Protein AF-A0A929IYG5-F1 (afdb_monomer)

Mean predicted aligned error: 6.43 Å

Foldseek 3Di:
DPVVLVVVQVVQQCVLCVVLVNNPQDFQLRFKDFAPLQPQQCCLQCPCSSRAGEAQDCVSCVVVVVDDTRDDYHHDHQNPDDDDDDDPPAFSQVRMDGPGDPCVRGPQEGEDQDPVRLVVVVVVGDPPHHYAHSNGD

Radius of gyration: 17.53 Å; Cα contacts (8 Å, |Δi|>4): 167; chains: 1; bounding box: 39×46×45 Å

Sequence (137 aa):
MQESALGTNNNDLNAWLQTHGLHDVPRLAQSIKVESGWETAVEIVLGTKLQALCIEDMTILQEALINPPSGKLALFETSHNIEKTENNIDSLLDKIQAPWPLSTLLAGVKIAVDIKTAYQIRKQLAEYESVITPIGL

pLDDT: mean 87.12, std 13.73, range [43.03, 97.44]

Secondary structure (DSSP, 8-state):
--HHHHHHHHHHHHHHHHHTT-TTPPBHHHH-EEPTT-HHHHHHHHGGGGG-EEES-GGGGTTGGGSPPSS---EEESS---------TTBGGGGEE-SS--HHHHTTEEE-SSHHHHHHHGGG--TT-EEE-TT--

Nearest PDB structures (foldseek):
  7dg5-assembly1_B  TM=6.311E-01  e=1.551E-06  Mus musculus
  6wg4-assembly1_B  TM=6.227E-01  e=2.026E-06  Homo sapiens
  5h69-assembly1_A  TM=6.706E-01  e=4.826E-06  Geobacillus stearothermophilus 10
  7dg5-assembly2_D  TM=6.472E-01  e=6.303E-06  Mus musculus
  6wg6-assembly4_H  TM=6.480E-01  e=9.409E-06  Homo sapiens

Solvent-accessible surface area (backbone atoms only — not comparable to full-atom values): 8055 Å² total; per-residue (Å²): 142,66,74,68,60,57,58,52,26,51,50,45,33,50,52,47,27,51,76,69,69,47,63,83,44,52,30,41,62,77,57,47,47,65,43,91,69,34,56,51,27,51,46,67,72,46,45,75,56,35,62,8,31,53,37,62,60,65,74,84,41,53,75,56,59,75,66,62,56,55,62,91,84,46,73,38,65,57,62,74,76,71,77,84,69,74,88,61,80,58,31,52,60,82,43,47,49,53,96,50,90,58,56,94,81,38,62,50,33,30,51,24,93,40,72,73,51,35,63,58,51,61,78,72,51,56,98,77,39,49,65,37,14,42,86,51,87

Structure (mmCIF, N/CA/C/O backbone):
data_AF-A0A929IYG5-F1
#
_entry.id   AF-A0A929IYG5-F1
#
loop_
_atom_site.group_PDB
_atom_site.id
_atom_site.type_symbol
_atom_site.label_atom_id
_atom_site.label_alt_id
_atom_site.label_comp_id
_atom_site.label_asym_id
_atom_site.label_entity_id
_atom_site.label_seq_id
_atom_site.pdbx_PDB_ins_code
_atom_site.Cartn_x
_atom_site.Cartn_y
_atom_site.Cartn_z
_atom_site.occupancy
_atom_site.B_iso_or_equiv
_atom_site.auth_seq_id
_atom_site.auth_comp_id
_atom_site.auth_asym_id
_atom_site.auth_atom_id
_atom_site.pdbx_PDB_model_num
ATOM 1 N N . MET A 1 1 ? 9.917 29.799 -5.740 1.00 45.78 1 MET A N 1
ATOM 2 C CA . MET A 1 1 ? 10.617 28.937 -6.721 1.00 45.78 1 MET A CA 1
ATOM 3 C C . MET A 1 1 ? 10.499 27.471 -6.296 1.00 45.78 1 MET A C 1
ATOM 5 O O . MET A 1 1 ? 11.464 26.910 -5.802 1.00 45.78 1 MET A O 1
ATOM 9 N N . GLN A 1 2 ? 9.316 26.862 -6.431 1.00 52.31 2 GLN A N 1
ATOM 10 C CA . GLN A 1 2 ? 9.110 25.427 -6.140 1.00 52.31 2 GLN A CA 1
ATOM 11 C C . GLN A 1 2 ? 8.332 24.688 -7.244 1.00 52.31 2 GLN A C 1
ATOM 13 O O . GLN A 1 2 ? 8.406 23.467 -7.315 1.00 52.31 2 GLN A O 1
ATOM 18 N N . GLU A 1 3 ? 7.675 25.401 -8.163 1.00 45.56 3 GLU A N 1
ATOM 19 C CA . GLU A 1 3 ? 6.918 24.784 -9.264 1.00 45.56 3 GLU A CA 1
ATOM 20 C C . GLU A 1 3 ? 7.798 24.263 -10.413 1.00 45.56 3 GLU A C 1
ATOM 22 O O . GLU A 1 3 ? 7.442 23.281 -11.057 1.00 45.56 3 GLU A O 1
ATOM 27 N N . SER A 1 4 ? 8.990 24.829 -10.638 1.00 43.03 4 SER A N 1
ATOM 28 C CA . SER A 1 4 ? 9.872 24.388 -11.734 1.00 43.03 4 SER A CA 1
ATOM 29 C C . SER A 1 4 ? 10.665 23.113 -11.422 1.00 43.03 4 SER A C 1
ATOM 31 O O . SER A 1 4 ? 11.059 22.407 -12.341 1.00 43.03 4 SER A O 1
ATOM 33 N N . ALA A 1 5 ? 10.886 22.787 -10.143 1.00 43.22 5 ALA A N 1
ATOM 34 C CA . ALA A 1 5 ? 11.634 21.587 -9.759 1.00 43.22 5 ALA A CA 1
ATOM 35 C C . ALA A 1 5 ? 10.790 20.309 -9.898 1.00 43.22 5 ALA A C 1
ATOM 37 O O . ALA A 1 5 ? 11.314 19.259 -10.245 1.00 43.22 5 ALA A O 1
ATOM 38 N N . LEU A 1 6 ? 9.473 20.386 -9.679 1.00 50.44 6 LEU A N 1
ATOM 39 C CA . LEU A 1 6 ? 8.583 19.222 -9.776 1.00 50.44 6 LEU A CA 1
ATOM 40 C C . LEU A 1 6 ? 8.397 18.746 -11.226 1.00 50.44 6 LEU A C 1
ATOM 42 O O . LEU A 1 6 ? 8.343 17.543 -11.469 1.00 50.44 6 LEU A O 1
ATOM 46 N N . GLY A 1 7 ? 8.346 19.678 -12.184 1.00 51.88 7 GLY A N 1
ATOM 47 C CA . GLY A 1 7 ? 8.221 19.358 -13.609 1.00 51.88 7 GLY A CA 1
ATOM 48 C C . GLY A 1 7 ? 9.461 18.663 -14.180 1.00 51.88 7 GLY A C 1
ATOM 49 O O . GLY A 1 7 ? 9.335 17.640 -14.846 1.00 51.88 7 GLY A O 1
ATOM 50 N N . THR A 1 8 ? 10.660 19.169 -13.873 1.00 55.94 8 THR A N 1
ATOM 51 C CA . THR A 1 8 ? 11.921 18.578 -14.357 1.00 55.94 8 THR A CA 1
ATOM 52 C C . THR A 1 8 ? 12.208 17.229 -13.697 1.00 55.94 8 THR A C 1
ATOM 54 O O . THR A 1 8 ? 12.547 16.278 -14.393 1.00 55.94 8 THR A O 1
ATOM 57 N N . ASN A 1 9 ? 11.955 17.100 -12.388 1.00 60.41 9 ASN A N 1
ATOM 58 C CA . ASN A 1 9 ? 12.149 15.840 -11.662 1.00 60.41 9 ASN A CA 1
ATOM 59 C C . ASN A 1 9 ? 11.265 14.705 -12.209 1.00 60.41 9 ASN A C 1
ATOM 61 O O . ASN A 1 9 ? 11.683 13.552 -12.237 1.00 60.41 9 ASN A O 1
ATOM 65 N N . ASN A 1 10 ? 10.048 15.014 -12.666 1.00 72.25 10 ASN A N 1
ATOM 66 C CA . ASN A 1 10 ? 9.187 14.007 -13.286 1.00 72.25 10 ASN A CA 1
ATOM 67 C C . ASN A 1 10 ? 9.679 13.598 -14.682 1.00 72.25 10 ASN A C 1
ATOM 69 O O . ASN A 1 10 ? 9.537 12.436 -15.053 1.00 72.25 10 ASN A O 1
ATOM 73 N N . ASN A 1 11 ? 10.274 14.518 -15.446 1.00 81.25 11 ASN A N 1
ATOM 74 C CA . ASN A 1 11 ? 10.815 14.209 -16.770 1.00 81.25 11 ASN A CA 1
ATOM 75 C C . ASN A 1 11 ? 12.059 13.315 -16.682 1.00 81.25 11 ASN A C 1
ATOM 77 O O . ASN A 1 11 ? 12.132 12.323 -17.406 1.00 81.25 11 ASN A O 1
ATOM 81 N N . ASP A 1 12 ? 12.979 13.612 -15.762 1.00 85.81 12 ASP A N 1
ATOM 82 C CA . ASP A 1 12 ? 14.184 12.803 -15.538 1.00 85.81 12 ASP A CA 1
ATOM 83 C C . ASP A 1 12 ? 13.828 11.391 -15.054 1.00 85.81 12 ASP A C 1
ATOM 85 O O . ASP A 1 12 ? 14.355 10.400 -15.562 1.00 85.81 12 ASP A O 1
ATOM 89 N N . LEU A 1 13 ? 12.871 11.284 -14.123 1.00 88.12 13 LEU A N 1
ATOM 90 C CA . LEU A 1 13 ? 12.340 9.998 -13.676 1.00 88.12 13 LEU A CA 1
ATOM 91 C C . LEU A 1 13 ? 11.708 9.218 -14.834 1.00 88.12 13 LEU A C 1
ATOM 93 O O . LEU A 1 13 ? 12.020 8.046 -15.015 1.00 88.12 13 LEU A O 1
ATOM 97 N N . ASN A 1 14 ? 10.851 9.849 -15.638 1.00 88.12 14 ASN A N 1
ATOM 98 C CA . ASN A 1 14 ? 10.203 9.178 -16.765 1.00 88.12 14 ASN A CA 1
ATOM 99 C C . ASN A 1 14 ? 11.217 8.686 -17.806 1.00 88.12 14 ASN A C 1
ATOM 101 O O . ASN A 1 14 ? 11.090 7.559 -18.284 1.00 88.12 14 ASN A O 1
ATOM 105 N N . ALA A 1 15 ? 12.237 9.486 -18.123 1.00 90.62 15 ALA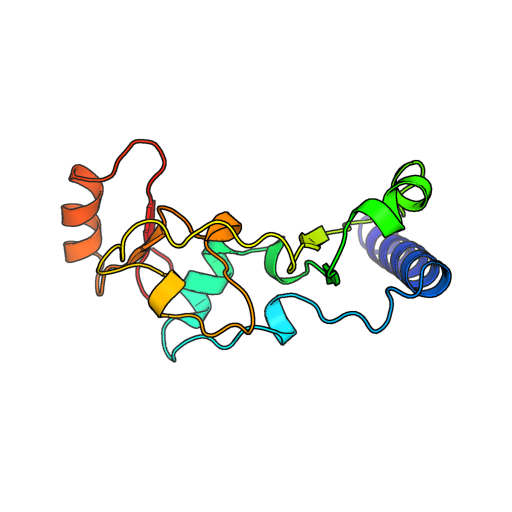 A N 1
ATOM 106 C CA . ALA A 1 15 ? 13.306 9.091 -19.037 1.00 90.62 15 ALA A CA 1
ATOM 107 C C . ALA A 1 15 ? 14.123 7.910 -18.486 1.00 90.62 15 ALA A C 1
ATOM 109 O O . ALA A 1 15 ? 14.434 6.965 -19.217 1.00 90.62 15 ALA A O 1
ATOM 110 N N . TRP A 1 16 ? 14.426 7.919 -17.186 1.00 92.44 16 TRP A N 1
ATOM 111 C CA . TRP A 1 16 ? 15.111 6.808 -16.528 1.00 92.44 16 TRP A CA 1
ATOM 112 C C . TRP A 1 16 ? 14.263 5.534 -16.542 1.00 92.44 16 TRP A C 1
ATOM 114 O O . TRP A 1 16 ? 14.776 4.470 -16.886 1.00 92.44 16 TRP A O 1
ATOM 124 N N . LEU A 1 17 ? 12.960 5.637 -16.257 1.00 92.06 17 LEU A N 1
ATOM 125 C CA . LEU A 1 17 ? 12.034 4.504 -16.325 1.00 92.06 17 LEU A CA 1
ATOM 126 C C . LEU A 1 17 ? 11.951 3.925 -17.739 1.00 92.06 17 LEU A C 1
ATOM 128 O O . LEU A 1 17 ? 11.982 2.710 -17.894 1.00 92.06 17 LEU A O 1
ATOM 132 N N . GLN A 1 18 ? 11.899 4.769 -18.771 1.00 92.25 18 GLN A N 1
ATOM 133 C CA . GLN A 1 18 ? 11.926 4.316 -20.165 1.00 92.25 18 GLN A CA 1
ATOM 134 C C . GLN A 1 18 ? 13.231 3.588 -20.503 1.00 92.25 18 GLN A C 1
ATOM 136 O O . GLN A 1 18 ? 13.192 2.502 -21.073 1.00 92.25 18 GLN A O 1
ATOM 141 N N . THR A 1 19 ? 14.376 4.146 -20.100 1.00 92.06 19 THR A N 1
ATOM 142 C CA . THR A 1 19 ? 15.706 3.572 -20.376 1.00 92.06 19 THR A CA 1
ATOM 143 C C . THR A 1 19 ? 15.879 2.181 -19.765 1.00 92.06 19 THR A C 1
ATOM 145 O O . THR A 1 19 ? 16.528 1.326 -20.360 1.00 92.06 19 THR A O 1
ATOM 148 N N . HIS A 1 20 ? 15.266 1.938 -18.606 1.00 90.56 20 HIS A N 1
ATOM 149 C CA . HIS A 1 20 ? 15.364 0.668 -17.882 1.00 90.56 20 HIS A CA 1
ATOM 150 C C . HIS A 1 20 ? 14.157 -0.257 -18.111 1.00 90.56 20 HIS A C 1
ATOM 152 O O . HIS A 1 20 ? 14.013 -1.254 -17.411 1.00 90.56 20 HIS A O 1
ATOM 158 N N . GLY A 1 21 ? 13.272 0.060 -19.067 1.00 90.31 21 GLY A N 1
ATOM 159 C CA . GLY A 1 21 ? 12.101 -0.768 -19.386 1.00 90.31 21 GLY A CA 1
ATOM 160 C C . GLY A 1 21 ? 11.032 -0.813 -18.286 1.00 90.31 21 GLY A C 1
ATOM 161 O O . GLY A 1 21 ? 10.193 -1.706 -18.271 1.00 90.31 21 GLY A O 1
ATOM 162 N N . LEU A 1 22 ? 11.045 0.150 -17.365 1.00 92.12 22 LEU A N 1
ATOM 163 C CA . LEU A 1 22 ? 10.141 0.235 -16.216 1.00 92.12 22 LEU A CA 1
ATOM 164 C C . LEU A 1 22 ? 8.930 1.148 -16.455 1.00 92.12 22 LEU A C 1
ATOM 166 O O . LEU A 1 22 ? 8.119 1.341 -15.552 1.00 92.12 22 LEU A O 1
ATOM 170 N N . HIS A 1 23 ? 8.817 1.753 -17.639 1.00 89.38 23 HIS A N 1
ATOM 171 C CA . HIS A 1 23 ? 7.757 2.717 -17.943 1.00 89.38 23 HIS A CA 1
ATOM 172 C C . HIS A 1 23 ? 6.350 2.109 -17.864 1.00 89.38 23 HIS A C 1
ATOM 174 O O . HIS A 1 23 ? 5.448 2.740 -17.316 1.00 89.38 23 HIS A O 1
ATOM 180 N N . ASP A 1 24 ? 6.193 0.879 -18.358 1.00 91.19 24 ASP A N 1
ATOM 181 C CA . ASP A 1 24 ? 4.908 0.172 -18.409 1.00 91.19 24 ASP A CA 1
ATOM 182 C C . ASP A 1 24 ? 4.656 -0.705 -17.172 1.00 91.19 24 ASP A C 1
ATOM 184 O O . ASP A 1 24 ? 3.628 -1.377 -17.070 1.00 91.19 24 ASP A O 1
ATOM 188 N N . VAL A 1 25 ? 5.586 -0.709 -16.211 1.00 93.69 25 VAL A N 1
ATOM 189 C CA . VAL A 1 25 ? 5.438 -1.483 -14.979 1.00 93.69 25 VAL A CA 1
ATOM 190 C C . VAL A 1 25 ? 4.317 -0.868 -14.132 1.00 93.69 25 VAL A C 1
ATOM 192 O O . VAL A 1 25 ? 4.348 0.332 -13.834 1.00 93.69 25 VAL A O 1
ATOM 195 N N . PRO A 1 26 ? 3.316 -1.658 -13.705 1.00 94.44 26 PRO A N 1
ATOM 196 C CA . PRO A 1 26 ? 2.196 -1.124 -12.951 1.00 94.44 26 PRO A CA 1
ATOM 197 C C . PRO A 1 26 ? 2.644 -0.631 -11.573 1.00 94.44 26 PRO A C 1
ATOM 199 O O . PRO A 1 26 ? 3.488 -1.227 -10.897 1.00 94.44 26 PRO A O 1
ATOM 202 N N . ARG A 1 27 ? 2.032 0.467 -11.126 1.00 95.38 27 ARG A N 1
ATOM 203 C CA . ARG A 1 27 ? 2.200 0.950 -9.748 1.00 95.38 27 ARG A CA 1
ATOM 204 C C . ARG A 1 27 ? 1.326 0.146 -8.792 1.00 95.38 27 ARG A C 1
ATOM 206 O O . ARG A 1 27 ?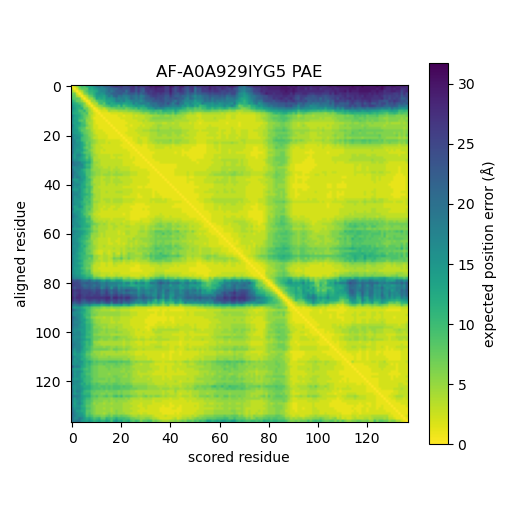 0.274 -0.340 -9.193 1.00 95.38 27 ARG A O 1
ATOM 213 N N . LEU A 1 28 ? 1.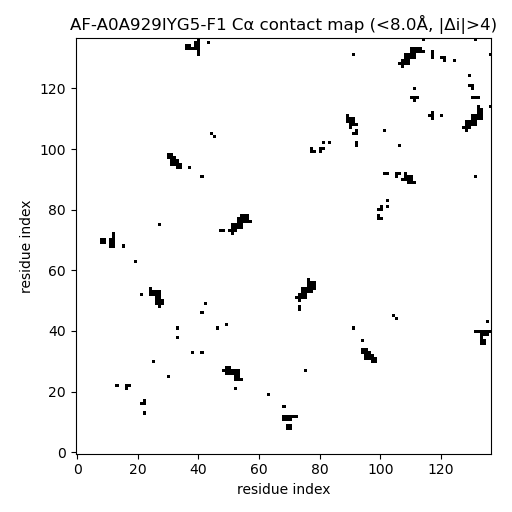689 0.104 -7.513 1.00 96.06 28 LEU A N 1
ATOM 214 C CA . LEU A 1 28 ? 0.940 -0.615 -6.481 1.00 96.06 28 LEU A CA 1
ATOM 215 C C . LEU A 1 28 ? -0.544 -0.222 -6.462 1.00 96.06 28 LEU A C 1
ATOM 217 O O . LEU A 1 28 ? -1.395 -1.101 -6.450 1.00 96.06 28 LEU A O 1
ATOM 221 N N . ALA A 1 29 ? -0.864 1.073 -6.564 1.00 95.69 29 ALA A N 1
ATOM 222 C CA . ALA A 1 29 ? -2.247 1.559 -6.633 1.00 95.69 29 ALA A CA 1
ATOM 223 C C . ALA A 1 29 ? -3.071 0.977 -7.797 1.00 95.69 29 ALA A C 1
ATOM 225 O O . ALA A 1 29 ? -4.290 0.909 -7.701 1.00 95.69 29 ALA A O 1
ATOM 226 N N . GLN A 1 30 ? -2.419 0.588 -8.896 1.00 95.81 30 GLN A N 1
ATOM 227 C CA . GLN A 1 30 ? -3.067 0.006 -10.077 1.00 95.81 30 GLN A CA 1
ATOM 228 C C . GLN A 1 30 ? -3.245 -1.514 -9.950 1.00 95.81 30 GLN A C 1
ATOM 230 O O . GLN A 1 30 ? -4.055 -2.099 -10.664 1.00 95.81 30 GLN A O 1
ATOM 235 N N . SER A 1 31 ? -2.496 -2.145 -9.044 1.00 95.56 31 SER A N 1
ATOM 236 C CA . SER A 1 31 ? -2.443 -3.601 -8.872 1.00 95.56 31 SER A CA 1
ATOM 237 C C . SER A 1 31 ? -3.244 -4.106 -7.672 1.00 95.56 31 SER A C 1
ATOM 239 O O . SER A 1 31 ? -3.332 -5.316 -7.464 1.00 95.56 31 SER A O 1
ATOM 241 N N . ILE A 1 32 ? -3.812 -3.206 -6.866 1.00 96.12 32 ILE A N 1
ATOM 242 C CA . ILE A 1 32 ? -4.602 -3.553 -5.684 1.00 96.12 32 ILE A CA 1
ATOM 243 C C . ILE A 1 32 ? -6.056 -3.119 -5.849 1.00 96.12 32 ILE A C 1
ATOM 245 O O . ILE A 1 32 ? -6.359 -2.104 -6.474 1.00 96.12 32 ILE A O 1
ATOM 249 N N . LYS A 1 33 ? -6.964 -3.866 -5.228 1.00 97.38 33 LYS A N 1
ATOM 250 C CA . LYS A 1 33 ? -8.374 -3.507 -5.099 1.00 97.38 33 LYS A CA 1
ATOM 251 C C . LYS A 1 33 ? -8.737 -3.422 -3.627 1.00 97.38 33 LYS A C 1
ATOM 253 O O . LYS A 1 33 ? -8.576 -4.393 -2.896 1.00 97.38 33 LYS A O 1
ATOM 258 N N . VAL A 1 34 ? -9.242 -2.269 -3.209 1.00 96.81 34 VAL A N 1
ATOM 259 C CA . VAL A 1 34 ? -9.638 -2.013 -1.821 1.00 96.81 34 VAL A CA 1
ATOM 260 C C . VAL A 1 34 ? -11.137 -2.273 -1.652 1.00 96.81 34 VAL A C 1
ATOM 262 O O . VAL A 1 34 ? -11.928 -1.995 -2.555 1.00 96.81 34 VAL A O 1
ATOM 265 N N . GLU A 1 35 ? -11.529 -2.849 -0.516 1.00 97.06 35 GLU A N 1
ATOM 266 C CA . GLU A 1 35 ? -12.931 -2.993 -0.115 1.00 97.06 35 GLU A CA 1
ATOM 267 C C . GLU A 1 35 ? -13.576 -1.612 0.085 1.00 97.06 35 GLU A C 1
ATOM 269 O O . GLU A 1 35 ? -12.984 -0.725 0.699 1.00 97.06 35 GLU A O 1
ATOM 274 N N . SER A 1 36 ? -14.802 -1.429 -0.412 1.00 96.88 36 SER A N 1
ATOM 275 C CA . SER A 1 36 ? -15.492 -0.140 -0.332 1.00 96.88 36 SER A CA 1
ATOM 276 C C . SER A 1 36 ? -15.656 0.353 1.105 1.00 96.88 36 SER A C 1
ATOM 278 O O . SER A 1 36 ? -16.107 -0.386 1.981 1.00 96.88 36 SER A O 1
ATOM 280 N N . GLY A 1 37 ? -15.326 1.623 1.328 1.00 96.50 37 GLY A N 1
ATOM 281 C CA . GLY A 1 37 ? -15.300 2.266 2.638 1.00 96.50 37 GLY A CA 1
ATOM 282 C C . GLY A 1 37 ? -13.924 2.254 3.308 1.00 96.50 37 GLY A C 1
ATOM 283 O O . GLY A 1 37 ? -13.745 2.977 4.282 1.00 96.50 37 GLY A O 1
ATOM 284 N N . TRP A 1 38 ? -12.952 1.484 2.805 1.00 97.44 38 TRP A N 1
ATOM 285 C CA . TRP A 1 38 ? -11.594 1.403 3.360 1.00 97.44 38 TRP A CA 1
ATOM 286 C C . TRP A 1 38 ? -10.545 2.178 2.557 1.00 97.44 38 TRP A C 1
ATOM 288 O O . TRP A 1 38 ? -9.372 2.180 2.928 1.00 97.44 38 TRP A O 1
ATOM 298 N N . GLU A 1 39 ? -10.932 2.853 1.475 1.00 97.00 39 GLU A N 1
ATOM 299 C CA . GLU A 1 39 ? -10.014 3.543 0.567 1.00 97.00 39 GLU A CA 1
ATOM 300 C C . GLU A 1 39 ? -9.148 4.571 1.304 1.00 97.00 39 GLU A C 1
ATOM 302 O O . GLU A 1 39 ? -7.929 4.574 1.144 1.00 97.00 39 GLU A O 1
ATOM 307 N N . THR A 1 40 ? -9.756 5.381 2.175 1.00 97.25 40 THR A N 1
ATOM 308 C CA . THR A 1 40 ? -9.043 6.391 2.972 1.00 97.25 40 THR A CA 1
ATOM 309 C C . THR A 1 40 ? -8.048 5.759 3.943 1.00 97.25 40 THR A C 1
ATOM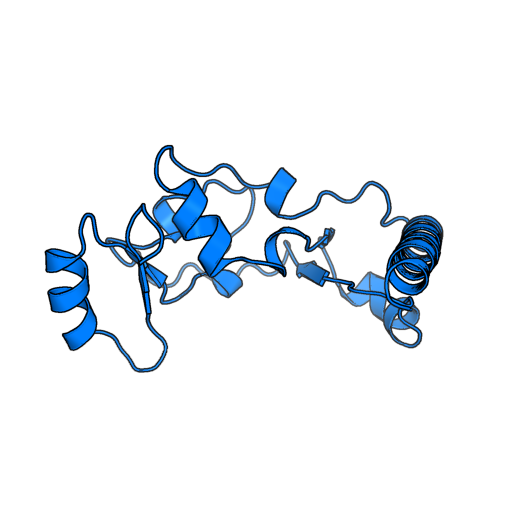 311 O O . THR A 1 40 ? -6.916 6.227 4.058 1.00 97.25 40 THR A O 1
ATOM 314 N N . ALA A 1 41 ? -8.432 4.673 4.617 1.00 97.12 41 ALA A N 1
ATOM 315 C CA . ALA A 1 41 ? -7.535 3.959 5.520 1.00 97.12 41 ALA A CA 1
ATOM 316 C C . ALA A 1 41 ? -6.301 3.425 4.774 1.00 97.12 41 ALA A C 1
ATOM 318 O O . ALA A 1 41 ? -5.163 3.609 5.211 1.00 97.12 41 ALA A O 1
ATOM 319 N N . VAL A 1 42 ? -6.521 2.810 3.609 1.00 96.94 42 VAL A N 1
ATOM 320 C CA . VAL A 1 42 ? -5.442 2.289 2.764 1.00 96.94 42 VAL A CA 1
ATOM 321 C C . VAL A 1 42 ? -4.552 3.414 2.239 1.00 96.94 42 VAL A C 1
ATOM 323 O O . VAL A 1 42 ? -3.328 3.273 2.259 1.00 96.94 42 VAL A O 1
ATOM 326 N N . GLU A 1 43 ? -5.129 4.541 1.820 1.00 96.56 43 GLU A N 1
ATOM 327 C CA . GLU A 1 43 ? -4.372 5.709 1.365 1.00 96.56 43 GLU A CA 1
ATOM 328 C C . GLU A 1 43 ? -3.456 6.260 2.459 1.00 96.56 43 GLU A C 1
ATOM 330 O O . GLU A 1 43 ? -2.282 6.518 2.196 1.00 96.56 43 GLU A O 1
ATOM 335 N N . ILE A 1 44 ? -3.946 6.379 3.693 1.00 96.81 44 ILE A N 1
ATOM 336 C CA . ILE A 1 44 ? -3.151 6.884 4.818 1.00 96.81 44 ILE A CA 1
ATOM 337 C C . ILE A 1 44 ? -2.012 5.927 5.167 1.00 96.81 44 ILE A C 1
ATOM 339 O O . ILE A 1 44 ? -0.875 6.360 5.361 1.00 96.81 44 ILE A O 1
ATOM 343 N N . VAL A 1 45 ? -2.292 4.624 5.227 1.00 96.19 45 VAL A N 1
ATOM 344 C CA . VAL A 1 45 ? -1.293 3.627 5.637 1.00 96.19 45 VAL A CA 1
ATOM 345 C C . VAL A 1 45 ? -0.239 3.407 4.554 1.00 96.19 45 VAL A C 1
ATOM 347 O O . VAL A 1 45 ? 0.963 3.334 4.844 1.00 96.19 45 VAL A O 1
ATOM 350 N N . LEU A 1 46 ? -0.645 3.297 3.288 1.00 95.50 46 LEU A N 1
ATOM 351 C CA . LEU A 1 46 ? 0.292 3.056 2.194 1.00 95.50 46 LEU A CA 1
ATOM 352 C C . LEU A 1 46 ? 0.969 4.351 1.737 1.00 95.50 46 LEU A C 1
ATOM 354 O O . LEU A 1 46 ? 2.186 4.346 1.526 1.00 95.50 46 LEU A O 1
ATOM 358 N N . GLY A 1 47 ? 0.247 5.467 1.665 1.00 94.44 47 GLY A N 1
ATOM 359 C CA . GLY A 1 47 ? 0.785 6.779 1.314 1.00 94.44 47 GLY A CA 1
ATOM 360 C C . GLY A 1 47 ? 1.580 6.739 0.011 1.00 94.44 47 GLY A C 1
ATOM 361 O O . GLY A 1 47 ? 1.142 6.191 -0.999 1.00 94.44 47 GLY A O 1
ATOM 362 N N . THR A 1 48 ? 2.811 7.254 0.033 1.00 91.44 48 THR A N 1
ATOM 363 C CA . THR A 1 48 ? 3.696 7.255 -1.145 1.00 91.44 48 THR A CA 1
ATOM 364 C C . THR A 1 48 ? 4.040 5.857 -1.665 1.00 91.44 48 THR A C 1
ATOM 366 O O . THR A 1 48 ? 4.415 5.736 -2.829 1.00 91.44 48 THR A O 1
ATOM 369 N N . LYS A 1 49 ? 3.874 4.795 -0.861 1.00 94.06 49 LYS A N 1
ATOM 370 C CA . LYS A 1 49 ? 4.089 3.405 -1.298 1.00 94.06 49 LYS A CA 1
ATOM 371 C C . LYS A 1 49 ? 3.093 2.985 -2.383 1.00 94.06 49 LYS A C 1
ATOM 373 O O . LYS A 1 49 ? 3.432 2.150 -3.209 1.00 94.06 49 LYS A O 1
ATOM 378 N N . LEU A 1 50 ? 1.920 3.623 -2.466 1.00 95.38 50 LEU A N 1
ATOM 379 C CA . LEU A 1 50 ? 0.965 3.427 -3.567 1.00 95.38 50 LEU A CA 1
ATOM 380 C C . LEU A 1 50 ? 1.561 3.746 -4.946 1.00 95.38 50 LEU A C 1
ATOM 382 O O . LEU A 1 50 ? 1.116 3.202 -5.955 1.00 95.38 50 LEU A O 1
ATOM 386 N N . GLN A 1 51 ? 2.580 4.606 -4.992 1.00 93.69 51 GLN A N 1
ATOM 387 C CA . GLN A 1 51 ? 3.272 4.971 -6.224 1.00 93.69 51 GLN A CA 1
ATOM 388 C C . GLN A 1 51 ? 4.401 4.000 -6.591 1.00 93.69 51 GLN A C 1
ATOM 390 O O . GLN A 1 51 ? 5.030 4.202 -7.629 1.00 93.69 51 GLN A O 1
ATOM 395 N N . ALA A 1 52 ? 4.671 2.976 -5.777 1.00 95.00 52 ALA A N 1
ATOM 396 C CA . ALA A 1 52 ? 5.756 2.036 -6.020 1.00 95.00 52 ALA A CA 1
ATOM 397 C C . ALA A 1 52 ? 5.513 1.194 -7.276 1.00 95.00 52 ALA A C 1
ATOM 399 O O . ALA A 1 52 ? 4.412 0.681 -7.459 1.00 95.00 52 ALA A O 1
ATOM 400 N N . LEU A 1 53 ? 6.528 1.042 -8.126 1.00 94.81 53 LEU A N 1
ATOM 401 C CA . LEU A 1 53 ? 6.481 0.141 -9.280 1.00 94.81 53 LEU A CA 1
ATOM 402 C C . LEU A 1 53 ? 6.607 -1.306 -8.802 1.00 94.81 53 LEU A C 1
ATOM 404 O O . LEU A 1 53 ? 7.506 -1.617 -8.020 1.00 94.81 53 LEU A O 1
ATOM 408 N N . CYS A 1 54 ? 5.696 -2.164 -9.255 1.00 94.44 54 CYS A N 1
ATOM 409 C CA . CYS A 1 54 ? 5.641 -3.573 -8.878 1.00 94.44 54 CYS A CA 1
ATOM 410 C C . CYS A 1 54 ? 6.543 -4.387 -9.806 1.00 94.44 54 CYS A C 1
ATOM 412 O O . CYS A 1 54 ? 6.171 -4.650 -10.946 1.00 94.44 54 CYS A O 1
ATOM 414 N N . ILE A 1 55 ? 7.721 -4.767 -9.324 1.00 93.38 55 ILE A N 1
ATOM 415 C CA . ILE A 1 55 ? 8.725 -5.520 -10.082 1.00 93.38 55 ILE A CA 1
ATOM 416 C C . ILE A 1 55 ? 8.895 -6.912 -9.486 1.00 93.38 55 ILE A C 1
ATOM 418 O O . ILE A 1 55 ? 8.783 -7.083 -8.277 1.00 93.38 55 ILE A O 1
ATOM 422 N N . GLU A 1 56 ? 9.148 -7.912 -10.325 1.00 90.56 56 GLU A N 1
ATOM 423 C CA . GLU A 1 56 ? 9.306 -9.286 -9.842 1.00 90.56 56 GLU A CA 1
ATOM 424 C C . GLU A 1 56 ? 10.616 -9.466 -9.082 1.00 90.56 56 GLU A C 1
ATOM 426 O O . GLU A 1 56 ? 10.600 -10.031 -7.999 1.00 90.56 56 GLU A O 1
ATOM 431 N N . ASP A 1 57 ? 11.722 -8.944 -9.603 1.00 89.69 57 ASP A N 1
ATOM 432 C CA . ASP A 1 57 ? 13.056 -9.127 -9.034 1.00 89.69 57 ASP A CA 1
ATOM 433 C C . ASP A 1 57 ? 13.790 -7.782 -9.024 1.00 89.69 57 ASP A C 1
ATOM 435 O O . ASP A 1 57 ? 13.990 -7.168 -10.072 1.00 89.69 57 ASP A O 1
ATOM 439 N N . MET A 1 58 ? 14.176 -7.292 -7.846 1.00 89.56 58 MET A N 1
ATOM 440 C CA . MET A 1 58 ? 14.924 -6.039 -7.714 1.00 89.56 58 MET A CA 1
ATOM 441 C C . MET A 1 58 ? 16.370 -6.151 -8.193 1.00 89.56 58 MET A C 1
ATOM 443 O O . MET A 1 58 ? 16.972 -5.128 -8.531 1.00 89.56 58 MET A O 1
ATOM 447 N N . THR A 1 59 ? 16.946 -7.353 -8.242 1.00 89.50 59 THR A N 1
ATOM 448 C CA . THR A 1 59 ? 18.347 -7.552 -8.637 1.00 89.50 59 THR A CA 1
ATOM 449 C C . THR A 1 59 ? 18.605 -7.104 -10.075 1.00 89.50 59 THR A C 1
ATOM 451 O O . THR A 1 59 ? 19.693 -6.612 -10.372 1.00 89.50 59 THR A O 1
ATOM 454 N N . ILE A 1 60 ? 17.581 -7.124 -10.938 1.00 87.50 60 ILE A N 1
ATOM 455 C CA . ILE A 1 60 ? 17.661 -6.622 -12.320 1.00 87.50 60 ILE A CA 1
ATOM 456 C C . ILE A 1 60 ? 17.978 -5.119 -12.389 1.00 87.50 60 ILE A C 1
ATOM 458 O O . ILE A 1 60 ? 18.448 -4.630 -13.412 1.00 87.50 60 ILE A O 1
ATOM 462 N N . LEU A 1 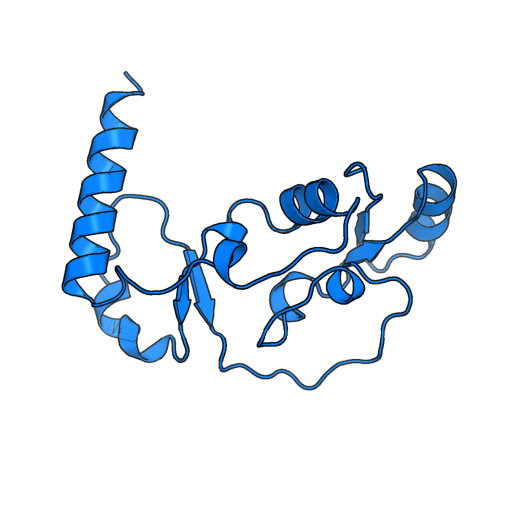61 ? 17.719 -4.375 -11.308 1.00 89.81 61 LEU A N 1
ATOM 463 C CA . LEU A 1 61 ? 17.950 -2.934 -11.213 1.00 89.81 61 LEU A CA 1
ATOM 464 C C . LEU A 1 61 ? 19.208 -2.583 -10.418 1.00 89.81 61 LEU A C 1
ATOM 466 O O . LEU A 1 61 ? 19.455 -1.402 -10.181 1.00 89.81 61 LEU A O 1
ATOM 470 N N . GLN A 1 62 ? 20.016 -3.565 -10.010 1.00 90.44 62 GLN A N 1
ATOM 471 C CA . GLN A 1 62 ? 21.171 -3.324 -9.147 1.00 90.44 62 GLN A CA 1
ATOM 472 C C . GLN A 1 62 ? 22.138 -2.288 -9.739 1.00 90.44 62 GLN A C 1
ATOM 474 O O . GLN A 1 62 ? 22.528 -1.358 -9.039 1.00 90.44 62 GLN A O 1
ATOM 479 N N . GLU A 1 63 ? 22.484 -2.404 -11.025 1.00 90.44 63 GLU A N 1
ATOM 480 C CA . GLU A 1 63 ? 23.357 -1.435 -11.705 1.00 90.44 63 GLU A CA 1
ATOM 481 C C . GLU A 1 63 ? 22.664 -0.080 -11.912 1.00 90.44 63 GLU A C 1
ATOM 483 O O . GLU A 1 63 ? 23.261 0.975 -11.690 1.00 90.44 63 GLU A O 1
ATOM 488 N N . ALA A 1 64 ? 21.380 -0.106 -12.273 1.00 88.69 64 ALA A N 1
ATOM 489 C CA . ALA A 1 64 ? 20.565 1.082 -12.517 1.00 88.69 64 ALA A CA 1
ATOM 490 C C . ALA A 1 64 ? 20.414 1.963 -11.265 1.00 88.69 64 ALA A C 1
ATOM 492 O O . ALA A 1 64 ? 20.405 3.192 -11.349 1.00 88.69 64 ALA A O 1
ATOM 493 N N . LEU A 1 65 ? 20.316 1.337 -10.090 1.00 90.12 65 LEU A N 1
ATOM 494 C CA . LEU A 1 65 ? 20.130 2.002 -8.800 1.00 90.12 65 LEU A CA 1
ATOM 495 C C . LEU A 1 65 ? 21.424 2.578 -8.210 1.00 90.12 65 LEU A C 1
ATOM 497 O O . LEU A 1 65 ? 21.346 3.328 -7.238 1.00 90.12 65 LEU A O 1
ATOM 501 N N . ILE A 1 66 ? 22.596 2.298 -8.796 1.00 90.38 66 ILE A N 1
ATOM 502 C CA . ILE A 1 66 ? 23.849 2.985 -8.433 1.00 90.38 66 ILE A CA 1
ATOM 503 C C . ILE A 1 66 ? 23.743 4.481 -8.763 1.00 90.38 66 ILE A C 1
ATOM 505 O O . ILE A 1 66 ? 24.243 5.316 -8.012 1.00 90.38 66 ILE A O 1
ATOM 509 N N . ASN A 1 67 ? 23.057 4.819 -9.862 1.00 87.81 67 ASN A N 1
ATOM 510 C CA . ASN A 1 67 ? 22.790 6.191 -10.292 1.00 87.81 67 ASN A CA 1
ATOM 511 C C . ASN A 1 67 ? 21.273 6.391 -10.478 1.00 87.81 67 ASN A C 1
ATOM 513 O O . ASN A 1 67 ? 20.779 6.362 -11.610 1.00 87.81 67 ASN A O 1
ATOM 517 N N . PRO A 1 68 ? 20.516 6.560 -9.378 1.00 87.62 68 PRO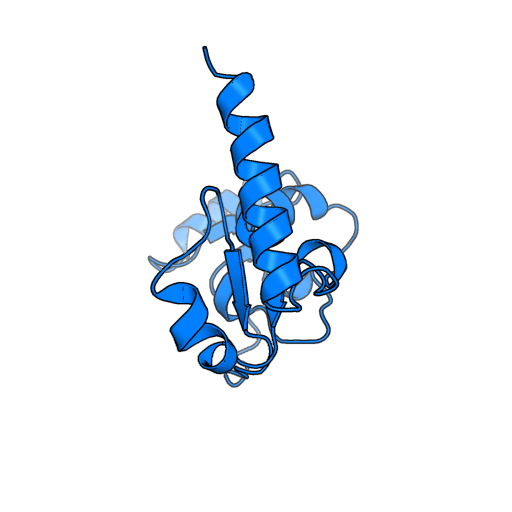 A N 1
ATOM 518 C CA . PRO A 1 68 ? 19.068 6.692 -9.442 1.00 87.62 68 PRO A CA 1
ATOM 519 C C . PRO A 1 68 ? 18.655 8.027 -10.088 1.00 87.62 68 PRO A C 1
ATOM 521 O O . PRO A 1 68 ? 19.428 8.991 -10.084 1.00 87.62 68 PRO A O 1
ATOM 524 N N . PRO A 1 69 ? 17.423 8.121 -10.617 1.00 87.56 69 PRO A N 1
ATOM 525 C CA . PRO A 1 69 ? 16.932 9.350 -11.220 1.00 87.56 69 PRO A CA 1
ATOM 526 C C . PRO A 1 69 ? 16.713 10.449 -10.179 1.00 87.56 69 PRO A C 1
ATOM 528 O O . PRO A 1 69 ? 16.385 10.183 -9.020 1.00 87.56 69 PRO A O 1
ATOM 531 N N . SER A 1 70 ? 16.785 11.703 -10.626 1.00 85.38 70 SER A N 1
ATOM 532 C CA . SER A 1 70 ? 16.235 12.829 -9.872 1.00 85.38 70 SER A CA 1
ATOM 533 C C . SER A 1 70 ? 14.732 12.622 -9.671 1.00 85.38 70 SER A C 1
ATOM 535 O O . SER A 1 70 ? 13.996 12.414 -10.630 1.00 85.38 70 SER A O 1
ATOM 537 N N . GLY A 1 71 ? 14.256 12.687 -8.426 1.00 83.31 71 GLY A N 1
ATOM 538 C CA . GLY A 1 71 ? 12.836 12.532 -8.096 1.00 83.31 71 GLY A CA 1
ATOM 539 C C . GLY A 1 71 ? 12.564 11.439 -7.065 1.00 83.31 71 GLY A C 1
ATOM 540 O O . GLY A 1 71 ? 13.464 10.957 -6.383 1.00 83.31 71 GLY A O 1
ATOM 541 N N . LYS A 1 72 ? 11.284 11.081 -6.902 1.00 84.00 72 LYS A N 1
ATOM 542 C CA . LYS A 1 72 ? 10.850 10.031 -5.971 1.00 84.00 72 LYS A CA 1
ATOM 543 C C . LYS A 1 72 ? 10.624 8.731 -6.735 1.00 84.00 72 LYS A C 1
ATOM 545 O O . LYS A 1 72 ? 9.592 8.572 -7.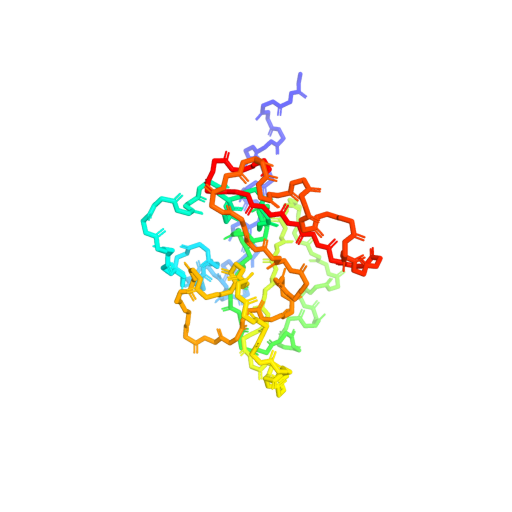383 1.00 84.00 72 LYS A O 1
ATOM 550 N N . LEU A 1 73 ? 11.570 7.805 -6.621 1.00 90.00 73 LEU A N 1
ATOM 551 C CA . LEU A 1 73 ? 11.402 6.425 -7.058 1.00 90.00 73 LEU A CA 1
ATOM 552 C C . LEU A 1 73 ? 10.968 5.570 -5.863 1.00 90.00 73 LEU A C 1
ATOM 554 O O . LEU A 1 73 ? 11.576 5.627 -4.797 1.00 90.00 73 LEU A O 1
ATOM 558 N N . ALA A 1 74 ? 9.910 4.787 -6.044 1.00 91.56 74 ALA A N 1
ATOM 559 C CA . ALA A 1 74 ? 9.489 3.761 -5.103 1.00 91.56 74 ALA A CA 1
ATOM 560 C C . ALA A 1 74 ? 9.340 2.451 -5.878 1.00 91.56 74 ALA A C 1
ATOM 562 O O . ALA A 1 74 ? 8.812 2.451 -6.992 1.00 91.56 74 ALA A O 1
ATOM 563 N N . LEU A 1 75 ? 9.810 1.355 -5.296 1.00 93.38 75 LEU A N 1
ATOM 564 C CA . LEU A 1 75 ? 9.799 0.024 -5.893 1.00 93.38 75 LEU A CA 1
ATOM 565 C C . LEU A 1 75 ? 9.212 -0.958 -4.879 1.00 93.38 75 LEU A C 1
ATOM 567 O O . LEU A 1 75 ? 9.414 -0.799 -3.674 1.00 93.38 75 LEU A O 1
ATOM 571 N N . PHE A 1 76 ? 8.480 -1.950 -5.368 1.00 93.19 76 PHE A N 1
ATOM 572 C CA . PHE A 1 76 ? 7.917 -3.029 -4.571 1.00 93.19 76 PHE A CA 1
ATOM 573 C C . PHE A 1 76 ? 8.202 -4.357 -5.268 1.00 93.19 76 PHE A C 1
ATOM 575 O O . PHE A 1 76 ? 7.829 -4.533 -6.426 1.00 93.19 76 PHE A O 1
ATOM 582 N N . GLU A 1 77 ? 8.875 -5.264 -4.565 1.00 92.75 77 GLU A N 1
ATOM 583 C CA . GLU A 1 77 ? 9.218 -6.584 -5.086 1.00 92.75 77 GLU A CA 1
ATOM 584 C C . GLU A 1 77 ? 8.065 -7.564 -4.862 1.00 92.75 77 GLU A C 1
ATOM 586 O O . GLU A 1 77 ? 7.629 -7.764 -3.727 1.00 92.75 77 GLU A O 1
ATOM 591 N N . THR A 1 78 ? 7.553 -8.166 -5.934 1.00 91.38 78 THR A N 1
ATOM 592 C CA . THR A 1 78 ? 6.363 -9.031 -5.889 1.00 91.38 78 THR A CA 1
ATOM 593 C C . THR A 1 78 ? 6.695 -10.513 -5.726 1.00 91.38 78 THR A C 1
ATOM 595 O O . THR A 1 78 ? 5.824 -11.279 -5.312 1.00 91.38 78 THR A O 1
ATOM 598 N N . SER A 1 79 ? 7.934 -10.932 -6.018 1.00 85.19 79 SER A N 1
ATOM 599 C CA . SER A 1 79 ? 8.356 -12.339 -5.923 1.00 85.19 79 SER A CA 1
ATOM 600 C C . SER A 1 79 ? 8.715 -12.786 -4.504 1.00 85.19 79 SER A C 1
ATOM 602 O O . SER A 1 79 ? 8.768 -13.991 -4.237 1.00 85.19 79 SER A O 1
ATOM 604 N N . HIS A 1 80 ? 8.932 -11.848 -3.573 1.00 70.88 80 HIS A N 1
ATOM 605 C CA . HIS A 1 80 ? 9.313 -12.175 -2.203 1.00 70.88 80 HIS A CA 1
ATOM 606 C C . HIS A 1 80 ? 8.104 -12.664 -1.395 1.00 70.88 80 HIS A C 1
ATOM 608 O O . HIS A 1 80 ? 7.428 -11.914 -0.688 1.00 70.88 80 HIS A O 1
ATOM 614 N N . ASN A 1 81 ? 7.817 -13.957 -1.521 1.00 62.03 81 ASN A N 1
ATOM 615 C CA . ASN A 1 81 ? 6.754 -14.615 -0.782 1.00 62.03 81 ASN A CA 1
ATOM 616 C C . ASN A 1 81 ? 7.249 -14.964 0.627 1.00 62.03 81 ASN A C 1
ATOM 618 O O . ASN A 1 81 ? 7.868 -16.005 0.844 1.00 62.03 81 ASN A O 1
ATOM 622 N N . ILE A 1 82 ? 6.986 -14.083 1.589 1.00 63.38 82 ILE A N 1
ATOM 623 C CA . ILE A 1 82 ? 7.097 -14.443 3.003 1.00 63.38 82 ILE A CA 1
ATOM 624 C C . ILE A 1 82 ? 5.907 -15.347 3.314 1.00 63.38 82 ILE A C 1
ATOM 626 O O . ILE A 1 82 ? 4.768 -14.985 3.005 1.00 63.38 82 ILE A O 1
ATOM 630 N N . GLU A 1 83 ? 6.161 -16.518 3.903 1.00 57.72 83 GLU A N 1
ATOM 631 C CA . GLU A 1 83 ? 5.094 -17.400 4.377 1.00 57.72 83 GLU A CA 1
ATOM 632 C C . GLU A 1 83 ? 4.073 -16.586 5.181 1.00 57.72 83 GLU A C 1
ATOM 634 O O . GLU A 1 83 ? 4.452 -15.752 6.007 1.00 57.72 83 GLU A O 1
ATOM 639 N N . LYS A 1 84 ? 2.775 -16.793 4.909 1.00 54.09 84 LYS A N 1
ATOM 640 C CA . LYS A 1 84 ? 1.690 -16.147 5.657 1.00 54.09 84 LYS A CA 1
ATOM 641 C C . LYS A 1 84 ? 1.882 -16.442 7.145 1.00 54.09 84 LYS A C 1
ATOM 643 O O . LYS A 1 84 ? 1.534 -17.526 7.609 1.00 54.09 84 LYS A O 1
ATOM 648 N N . THR A 1 85 ? 2.401 -15.476 7.893 1.00 54.03 85 THR A N 1
ATOM 649 C CA . THR A 1 85 ? 2.245 -15.450 9.342 1.00 54.03 85 THR A CA 1
ATOM 650 C C . THR A 1 85 ? 0.759 -15.321 9.663 1.00 54.03 85 THR A C 1
ATOM 652 O O . THR A 1 85 ? -0.006 -14.775 8.867 1.00 54.03 85 THR A O 1
ATOM 655 N N . GLU A 1 86 ? 0.368 -15.936 10.778 1.00 54.56 86 GLU A N 1
ATOM 656 C CA . GLU A 1 86 ? -1.007 -16.243 11.182 1.00 54.56 86 GLU A CA 1
ATOM 657 C C . GLU A 1 86 ? -2.044 -15.183 10.788 1.00 54.56 86 GLU A C 1
ATOM 659 O O . GLU A 1 86 ? -1.798 -13.982 10.891 1.00 54.56 86 GLU A O 1
ATOM 664 N N . ASN A 1 87 ? -3.224 -15.660 10.364 1.00 52.50 87 ASN A N 1
ATOM 665 C CA . ASN A 1 87 ? -4.399 -14.846 10.058 1.00 52.50 87 ASN A CA 1
ATOM 666 C C . ASN A 1 87 ? -4.713 -13.930 11.248 1.00 52.50 87 ASN A C 1
ATOM 668 O O . ASN A 1 87 ? -5.392 -14.333 12.194 1.00 52.50 87 ASN A O 1
ATOM 672 N N . ASN A 1 88 ? -4.199 -12.706 11.197 1.00 59.06 88 ASN A N 1
ATOM 673 C CA . ASN A 1 88 ? -4.475 -11.689 12.188 1.00 59.06 88 ASN A CA 1
ATOM 674 C C . ASN A 1 88 ? -5.902 -11.223 11.902 1.00 59.06 88 ASN A C 1
ATOM 676 O O . ASN A 1 88 ? -6.131 -10.447 10.977 1.00 59.06 88 ASN A O 1
ATOM 680 N N . ILE A 1 89 ? -6.859 -11.803 12.629 1.00 64.94 89 ILE A N 1
ATOM 681 C CA . ILE A 1 89 ? -8.270 -11.425 12.556 1.00 64.94 89 ILE A CA 1
ATOM 682 C C . ILE A 1 89 ? -8.330 -9.907 12.770 1.00 64.94 89 ILE A C 1
ATOM 684 O O . ILE A 1 89 ? -7.682 -9.390 13.680 1.00 64.94 89 ILE A O 1
ATOM 688 N N . ASP A 1 90 ? -9.064 -9.210 11.903 1.00 86.19 90 ASP A N 1
ATOM 689 C CA . ASP A 1 90 ? -9.173 -7.748 11.886 1.00 86.19 90 ASP A CA 1
ATOM 690 C C . ASP A 1 90 ? -7.890 -7.023 11.426 1.00 86.19 90 ASP A C 1
ATOM 692 O O . ASP A 1 90 ? -7.447 -6.054 12.052 1.00 86.19 90 ASP A O 1
ATOM 696 N N . SER A 1 91 ? -7.310 -7.428 10.287 1.00 93.12 91 SER A N 1
ATOM 697 C CA . SER A 1 91 ? -6.208 -6.703 9.633 1.00 93.12 91 SER A CA 1
ATOM 698 C C . SER A 1 91 ? -6.666 -5.861 8.438 1.00 93.12 91 SER A C 1
ATOM 700 O O . SER A 1 91 ? -7.584 -6.222 7.703 1.00 93.12 91 SER A O 1
ATOM 702 N N . LEU A 1 92 ? -5.961 -4.752 8.173 1.00 95.06 92 LEU A N 1
ATOM 703 C CA . LEU A 1 92 ? -6.171 -3.963 6.953 1.00 95.06 92 LEU A CA 1
ATOM 704 C C . LEU A 1 92 ? -5.836 -4.772 5.690 1.00 95.06 92 LEU A C 1
ATOM 706 O O . LEU A 1 92 ? -6.395 -4.502 4.630 1.00 95.06 92 LEU A O 1
ATOM 710 N N . LEU A 1 93 ? -4.980 -5.795 5.804 1.00 93.38 93 LEU A N 1
ATOM 711 C CA . LEU A 1 93 ? -4.704 -6.740 4.719 1.00 93.38 93 LEU A CA 1
ATOM 712 C C . LEU A 1 93 ? -5.972 -7.413 4.189 1.00 93.38 93 LEU A C 1
ATOM 714 O O . LEU A 1 93 ? -6.094 -7.592 2.982 1.00 93.38 93 LEU A O 1
ATOM 718 N N . ASP A 1 94 ? -6.937 -7.715 5.059 1.00 92.81 94 ASP A N 1
ATOM 719 C CA . ASP A 1 94 ? -8.187 -8.375 4.667 1.00 92.81 94 ASP A CA 1
ATOM 720 C C . ASP A 1 94 ? -9.094 -7.464 3.826 1.00 92.81 94 ASP A C 1
ATOM 722 O O . ASP A 1 94 ? -10.033 -7.928 3.180 1.00 92.81 94 ASP A O 1
ATOM 726 N N . LYS A 1 95 ? -8.807 -6.157 3.815 1.00 95.00 95 LYS A N 1
ATOM 727 C CA . LYS A 1 95 ? -9.531 -5.133 3.051 1.00 95.00 95 LYS A CA 1
ATOM 728 C C . LYS A 1 95 ? -8.904 -4.848 1.696 1.00 95.00 95 LYS A C 1
ATOM 730 O O . LYS A 1 95 ? -9.397 -3.979 0.977 1.00 95.00 95 LYS A O 1
ATOM 735 N N . ILE A 1 96 ? -7.845 -5.568 1.327 1.00 95.00 96 ILE A N 1
ATOM 736 C CA . ILE A 1 96 ? -7.116 -5.365 0.079 1.00 95.00 96 ILE A CA 1
ATOM 737 C C . ILE A 1 96 ? -6.959 -6.695 -0.654 1.00 95.00 96 ILE A C 1
ATOM 739 O O . ILE A 1 96 ? -6.410 -7.665 -0.141 1.00 95.00 96 ILE A O 1
ATOM 743 N N . GLN A 1 97 ? -7.401 -6.722 -1.904 1.00 94.69 97 GLN A N 1
ATOM 744 C CA . GLN A 1 97 ? -7.146 -7.812 -2.834 1.00 94.69 97 GLN A CA 1
ATOM 745 C C . GLN A 1 97 ? -5.962 -7.433 -3.717 1.00 94.69 97 GLN A C 1
ATOM 747 O O . GLN A 1 97 ? -5.953 -6.361 -4.324 1.00 94.69 97 GLN A O 1
ATOM 752 N N . ALA A 1 98 ? -4.976 -8.319 -3.796 1.00 93.12 98 ALA A N 1
ATOM 753 C CA . ALA A 1 98 ? -3.796 -8.152 -4.626 1.00 93.12 98 ALA A CA 1
ATOM 754 C C . ALA A 1 98 ? -3.342 -9.515 -5.180 1.00 93.12 98 ALA A C 1
ATOM 756 O O . ALA A 1 98 ? -3.583 -10.544 -4.543 1.00 93.12 98 ALA A O 1
ATOM 757 N N . PRO A 1 99 ? -2.682 -9.540 -6.347 1.00 91.12 99 PRO A N 1
ATOM 758 C CA . PRO A 1 99 ? -2.118 -10.761 -6.931 1.00 91.12 99 PRO A CA 1
ATOM 759 C C . PRO A 1 99 ? -0.931 -11.353 -6.144 1.00 91.12 99 PRO A C 1
ATOM 761 O O . PRO A 1 99 ? -0.575 -12.507 -6.367 1.00 91.12 99 PRO A O 1
ATOM 764 N N . TRP A 1 100 ? -0.341 -10.600 -5.213 1.00 90.12 100 TRP A N 1
ATOM 765 C CA . TRP A 1 100 ? 0.780 -11.008 -4.358 1.00 90.12 100 TRP A CA 1
ATOM 766 C C . TRP A 1 100 ? 0.548 -10.581 -2.897 1.00 90.12 100 TRP A C 1
ATOM 768 O O . TRP A 1 100 ? -0.280 -9.701 -2.637 1.00 90.12 100 TRP A O 1
ATOM 778 N N . PRO A 1 101 ? 1.268 -11.168 -1.921 1.00 88.75 101 PRO A N 1
ATOM 779 C CA . PRO A 1 101 ? 1.167 -10.768 -0.521 1.00 88.75 101 PRO A CA 1
ATOM 780 C C . PRO A 1 101 ? 1.602 -9.313 -0.296 1.00 88.75 101 PRO A C 1
ATOM 782 O O . PRO A 1 101 ? 2.610 -8.861 -0.830 1.00 88.75 101 PRO A O 1
ATOM 785 N N . LEU A 1 102 ? 0.870 -8.591 0.558 1.00 91.06 102 LEU A N 1
ATOM 786 C CA . LEU A 1 102 ? 1.217 -7.230 1.001 1.00 91.06 102 LEU A CA 1
ATOM 787 C C . LEU A 1 102 ? 1.651 -7.187 2.474 1.00 91.06 102 LEU A C 1
ATOM 789 O O . LEU A 1 102 ? 1.706 -6.116 3.081 1.00 91.06 102 LEU A O 1
ATOM 793 N N . SER A 1 103 ? 1.939 -8.348 3.069 1.00 87.88 103 SER A N 1
ATOM 794 C CA . SER A 1 103 ? 2.307 -8.478 4.483 1.00 87.88 103 SER A CA 1
ATOM 795 C C . SER A 1 103 ? 3.530 -7.637 4.842 1.00 87.88 103 SER A C 1
ATOM 797 O O . SER A 1 103 ? 3.545 -7.011 5.893 1.00 87.88 103 SER A O 1
ATOM 799 N N . THR A 1 104 ? 4.502 -7.507 3.941 1.00 87.19 104 THR A N 1
ATOM 800 C CA . THR A 1 104 ? 5.676 -6.635 4.121 1.00 87.19 104 THR A CA 1
ATOM 801 C C . THR A 1 104 ?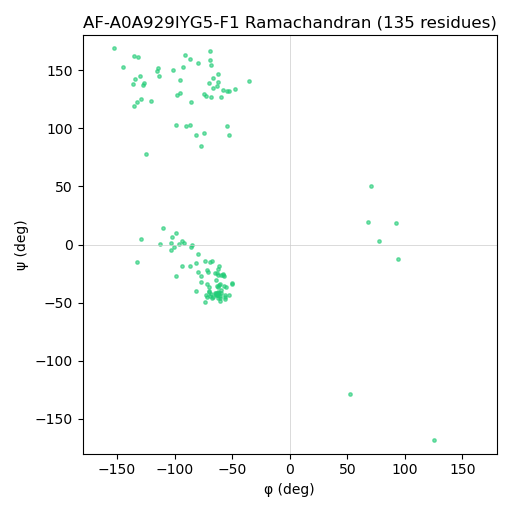 5.329 -5.157 4.312 1.00 87.19 104 THR A C 1
ATOM 803 O O . THR A 1 104 ? 6.100 -4.425 4.926 1.00 87.19 104 THR A O 1
ATOM 806 N N . LEU A 1 105 ? 4.180 -4.705 3.800 1.00 91.06 105 LEU A N 1
ATOM 807 C CA . LEU A 1 105 ? 3.740 -3.311 3.888 1.00 91.06 105 LEU A CA 1
ATOM 808 C C . LEU A 1 105 ? 2.734 -3.061 5.010 1.00 91.06 105 LEU A C 1
ATOM 810 O O . LEU A 1 105 ? 2.614 -1.925 5.466 1.00 91.06 105 LEU A O 1
ATOM 814 N N . LEU A 1 106 ? 1.971 -4.087 5.386 1.00 91.94 106 LEU A N 1
ATOM 815 C CA . LEU A 1 106 ? 0.762 -3.953 6.203 1.00 91.94 106 LEU A CA 1
ATOM 816 C C . LEU A 1 106 ? 0.735 -4.888 7.419 1.00 91.94 106 LEU A C 1
ATOM 818 O O . LEU A 1 106 ? -0.261 -4.920 8.143 1.00 91.94 106 LEU A O 1
ATOM 822 N N . ALA A 1 107 ? 1.810 -5.641 7.670 1.00 89.31 107 ALA A N 1
ATOM 823 C CA . ALA A 1 107 ? 1.955 -6.404 8.902 1.00 89.31 107 ALA A CA 1
ATOM 824 C C . ALA A 1 107 ? 1.791 -5.482 10.118 1.00 89.31 107 ALA A C 1
ATOM 826 O O . ALA A 1 107 ? 2.370 -4.399 10.186 1.00 89.31 107 ALA A O 1
ATOM 827 N N . GLY A 1 108 ? 0.971 -5.922 11.072 1.00 90.44 108 GLY A N 1
ATOM 828 C CA . GLY A 1 108 ? 0.682 -5.167 12.290 1.00 90.44 108 GLY A CA 1
ATOM 829 C C . GLY A 1 108 ? -0.311 -4.014 12.119 1.00 90.44 108 GLY A C 1
ATOM 830 O O . GLY A 1 108 ? -0.580 -3.319 13.095 1.00 90.44 108 GLY A O 1
ATOM 831 N N . VAL A 1 109 ? -0.894 -3.801 10.934 1.00 94.88 109 VAL A N 1
ATOM 832 C CA . VAL A 1 109 ? -1.972 -2.816 10.749 1.00 94.88 109 VAL A CA 1
ATOM 833 C C . VAL A 1 109 ? -3.321 -3.492 10.991 1.00 94.88 109 VAL A C 1
ATOM 835 O O . VAL A 1 109 ? -3.834 -4.228 10.141 1.00 94.88 109 VAL A O 1
ATOM 838 N N . LYS A 1 110 ? -3.887 -3.249 12.172 1.00 95.31 110 LYS A N 1
ATOM 839 C CA . LYS A 1 110 ? -5.216 -3.711 12.584 1.00 95.31 110 LYS A CA 1
ATOM 840 C C . LYS A 1 110 ? -6.301 -2.733 12.148 1.00 95.31 110 LYS A C 1
ATOM 842 O O . LYS A 1 110 ? -6.034 -1.553 11.915 1.00 95.31 110 LYS A O 1
ATOM 847 N N . ILE A 1 111 ? -7.535 -3.213 12.079 1.00 96.25 111 ILE A N 1
ATOM 848 C CA . ILE A 1 111 ? -8.705 -2.398 11.753 1.00 96.25 111 ILE A CA 1
ATOM 849 C C . ILE A 1 111 ? -9.679 -2.281 12.924 1.00 96.25 111 ILE A C 1
ATOM 851 O O . ILE A 1 111 ? -9.790 -3.165 13.768 1.00 96.25 111 ILE A O 1
ATOM 855 N N . ALA A 1 112 ? -10.409 -1.170 12.962 1.00 95.62 112 ALA A N 1
ATOM 856 C CA . ALA A 1 112 ? -11.514 -0.941 13.886 1.00 95.62 112 ALA A CA 1
ATOM 857 C C . ALA A 1 112 ? -12.694 -0.317 13.140 1.00 95.62 112 ALA A C 1
ATOM 859 O O . ALA A 1 112 ? -12.502 0.591 12.343 1.00 95.62 112 ALA A O 1
ATOM 860 N N . VAL A 1 113 ? -13.927 -0.745 13.413 1.00 92.12 113 VAL A N 1
ATOM 861 C CA . VAL A 1 113 ? -15.114 -0.197 12.722 1.00 92.12 113 VAL A CA 1
ATOM 862 C C . VAL A 1 113 ? -15.445 1.245 13.128 1.00 92.12 113 VAL A C 1
ATOM 864 O O . VAL A 1 113 ? -16.080 1.968 12.365 1.00 92.12 113 VAL A O 1
ATOM 867 N N . ASP A 1 114 ? -15.011 1.675 14.316 1.00 94.19 114 ASP A N 1
ATOM 868 C CA . ASP A 1 114 ? -15.228 3.019 14.845 1.00 94.19 114 ASP A CA 1
ATOM 869 C C . ASP A 1 114 ? -14.126 3.448 15.831 1.00 94.19 114 ASP A C 1
ATOM 871 O O . ASP A 1 114 ? -13.308 2.646 16.294 1.00 94.19 114 ASP A O 1
ATOM 875 N N . ILE A 1 115 ? -14.128 4.739 16.183 1.00 94.31 115 ILE A N 1
ATOM 876 C CA . ILE A 1 115 ? -13.152 5.338 17.108 1.00 94.31 115 ILE A CA 1
ATOM 877 C C . ILE A 1 115 ? -13.203 4.666 18.486 1.00 94.31 115 ILE A C 1
ATOM 879 O O . ILE A 1 115 ? -12.167 4.449 19.113 1.00 94.31 115 ILE A O 1
ATOM 883 N N . LYS A 1 116 ? -14.392 4.315 18.985 1.00 95.38 116 LYS A N 1
ATOM 884 C CA . LYS A 1 116 ? -14.539 3.717 20.319 1.00 95.38 116 LYS A CA 1
ATOM 885 C C . LYS A 1 116 ? -13.802 2.377 20.395 1.00 95.38 116 LYS A C 1
ATOM 887 O O . LYS A 1 116 ? -13.089 2.126 21.366 1.00 95.38 116 LYS A O 1
ATOM 892 N N . THR A 1 117 ? -13.941 1.566 19.355 1.00 94.56 117 THR A N 1
ATOM 893 C CA . THR A 1 117 ? -13.287 0.269 19.185 1.00 94.56 117 THR A CA 1
ATOM 894 C C . THR A 1 117 ? -11.783 0.447 18.983 1.00 94.56 117 THR A C 1
ATOM 896 O O . THR A 1 117 ? -10.996 -0.218 19.656 1.00 94.56 117 THR A O 1
ATOM 899 N N . ALA A 1 118 ? -11.360 1.425 18.172 1.00 95.06 118 ALA A N 1
ATOM 900 C CA . ALA A 1 118 ? -9.946 1.756 17.982 1.00 95.06 118 ALA A CA 1
ATOM 901 C C . ALA A 1 118 ? -9.247 2.088 19.315 1.00 95.06 118 ALA A C 1
ATOM 903 O O . ALA A 1 118 ? -8.172 1.567 19.607 1.00 95.06 118 ALA A O 1
ATOM 904 N N . TYR A 1 119 ? -9.885 2.875 20.190 1.00 94.25 119 TYR A N 1
ATOM 905 C CA . TYR A 1 119 ? -9.348 3.200 21.520 1.00 94.25 119 TYR A CA 1
ATOM 906 C C . TYR A 1 119 ? -9.212 1.987 22.450 1.00 94.25 119 TYR A C 1
ATOM 908 O O . TYR A 1 119 ? -8.341 1.988 23.328 1.00 94.25 119 TYR A O 1
ATOM 916 N N . GLN A 1 120 ? -10.072 0.978 22.300 1.00 94.25 120 GLN A N 1
ATOM 917 C CA . GLN A 1 120 ? -9.979 -0.270 23.057 1.00 94.25 120 GLN A CA 1
ATOM 918 C C . GLN A 1 120 ? -8.818 -1.125 22.544 1.00 94.25 120 GLN A C 1
ATOM 920 O O . GLN A 1 120 ? -7.969 -1.523 23.344 1.00 94.25 120 GLN A O 1
ATOM 925 N N . ILE A 1 121 ? -8.741 -1.322 21.223 1.00 93.38 121 ILE A N 1
ATOM 926 C CA . ILE A 1 121 ? -7.683 -2.094 20.555 1.00 93.38 121 ILE A CA 1
ATOM 927 C C . ILE A 1 121 ? -6.310 -1.482 20.831 1.00 93.38 121 ILE A C 1
ATOM 929 O O . ILE A 1 121 ? -5.378 -2.208 21.160 1.00 93.38 121 ILE A O 1
ATOM 933 N N . ARG A 1 122 ? -6.190 -0.147 20.805 1.00 93.62 122 ARG A N 1
ATOM 934 C CA . ARG A 1 122 ? -4.926 0.576 21.020 1.00 93.62 122 ARG A CA 1
ATOM 935 C C . ARG A 1 122 ? -4.173 0.145 22.282 1.00 93.62 122 ARG A C 1
ATOM 937 O O . ARG A 1 122 ? -2.951 0.179 22.303 1.00 93.62 122 ARG A O 1
ATOM 944 N N . LYS A 1 123 ? -4.882 -0.242 23.348 1.00 92.75 123 LYS A N 1
ATOM 945 C CA . LYS A 1 123 ? -4.263 -0.669 24.619 1.00 92.75 123 LYS A CA 1
ATOM 946 C C . LYS A 1 123 ? -3.624 -2.061 24.559 1.00 92.75 123 LYS A C 1
ATOM 948 O O . LYS A 1 123 ? -2.920 -2.428 25.490 1.00 92.75 123 LYS A O 1
ATOM 953 N N . GLN A 1 124 ? -3.932 -2.829 23.521 1.00 92.12 124 GLN A N 1
ATOM 954 C CA . GLN A 1 124 ? -3.531 -4.223 23.334 1.00 92.12 124 GLN A CA 1
ATOM 955 C C . GLN A 1 124 ? -2.550 -4.388 22.165 1.00 92.12 124 GLN A C 1
ATOM 957 O O . GLN A 1 124 ? -2.156 -5.510 21.862 1.00 92.12 124 GLN A O 1
ATOM 962 N N . LEU A 1 125 ? -2.187 -3.289 21.496 1.00 92.56 125 LEU A N 1
ATOM 963 C CA . LEU A 1 125 ? -1.239 -3.294 20.389 1.00 92.56 125 LEU A CA 1
ATOM 964 C C . LEU A 1 125 ? 0.174 -3.590 20.892 1.00 92.56 125 LEU A C 1
ATOM 966 O O . LEU A 1 125 ? 0.598 -3.054 21.920 1.00 92.56 125 LEU A O 1
ATOM 970 N N . ALA A 1 126 ? 0.912 -4.403 20.139 1.00 92.88 126 ALA A N 1
ATOM 971 C CA . ALA A 1 126 ? 2.360 -4.485 20.302 1.00 92.88 126 ALA A CA 1
ATOM 972 C C . ALA A 1 126 ? 3.038 -3.187 19.819 1.00 92.88 126 ALA A C 1
ATOM 974 O O . ALA A 1 126 ? 2.434 -2.380 19.116 1.00 92.88 126 ALA A O 1
ATOM 975 N N . GLU A 1 127 ? 4.315 -2.997 20.162 1.00 91.62 127 GLU A N 1
ATOM 976 C CA . GLU A 1 127 ? 5.067 -1.763 19.864 1.00 91.62 127 GLU A CA 1
ATOM 977 C C . GLU A 1 127 ? 5.127 -1.408 18.367 1.00 91.62 127 GLU A C 1
ATOM 979 O O . GLU A 1 127 ? 5.263 -0.239 18.015 1.00 91.62 127 GLU A O 1
ATOM 984 N N . TYR A 1 128 ? 5.018 -2.410 17.491 1.00 89.94 128 TYR A N 1
ATOM 985 C CA . TYR A 1 128 ? 5.052 -2.263 16.034 1.00 89.94 128 TYR A CA 1
ATOM 986 C C . TYR A 1 128 ? 3.663 -2.287 15.378 1.00 89.94 128 TYR A C 1
ATOM 988 O O . TYR A 1 128 ? 3.565 -2.172 14.157 1.00 89.94 128 TYR A O 1
ATOM 996 N N . GLU A 1 129 ? 2.593 -2.477 16.151 1.00 93.88 129 GLU A N 1
ATOM 997 C CA . GLU A 1 129 ? 1.240 -2.537 15.610 1.00 93.88 129 GLU A CA 1
ATOM 998 C C . GLU A 1 129 ? 0.559 -1.164 15.627 1.00 93.88 129 GLU A C 1
ATOM 1000 O O . GLU A 1 129 ? 0.812 -0.303 16.469 1.00 93.88 129 GLU A O 1
ATOM 1005 N N . SER A 1 13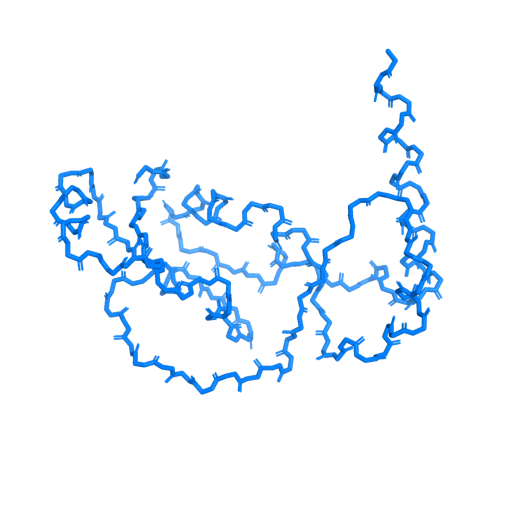0 ? -0.370 -0.978 14.698 1.00 95.44 130 SER A N 1
ATOM 1006 C CA . SER A 1 130 ? -1.236 0.194 14.602 1.00 95.44 130 SER A CA 1
ATOM 1007 C C . SER A 1 130 ? -2.685 -0.246 14.422 1.00 95.44 130 SER A C 1
ATOM 1009 O O . SER A 1 130 ? -2.956 -1.388 14.057 1.00 95.44 130 SER A O 1
ATOM 1011 N N . VAL A 1 131 ? -3.630 0.650 14.695 1.00 96.12 131 VAL A N 1
ATOM 1012 C CA . VAL A 1 131 ? -5.052 0.435 14.414 1.00 96.12 131 VAL A CA 1
ATOM 1013 C C . VAL A 1 131 ? -5.563 1.605 13.588 1.00 96.12 131 VAL A C 1
ATOM 1015 O O . VAL A 1 131 ? -5.192 2.744 13.865 1.00 96.12 131 VAL A O 1
ATOM 1018 N N . ILE A 1 132 ? -6.390 1.322 12.584 1.00 96.94 132 ILE A N 1
ATOM 1019 C CA . ILE A 1 132 ? -7.003 2.339 11.731 1.00 96.94 132 ILE A CA 1
ATOM 1020 C C . ILE A 1 132 ? -8.492 2.068 11.518 1.00 96.94 132 ILE A C 1
ATOM 1022 O O . ILE A 1 132 ? -8.934 0.924 11.384 1.00 96.94 132 ILE A O 1
ATOM 1026 N N . THR A 1 133 ? -9.279 3.134 11.488 1.00 96.94 133 THR A N 1
ATOM 1027 C CA . THR A 1 133 ? -10.703 3.108 11.140 1.00 96.94 133 THR A CA 1
ATOM 1028 C C . THR A 1 133 ? -10.932 3.336 9.642 1.00 96.94 133 THR A C 1
ATOM 1030 O O . THR A 1 133 ? -10.052 3.877 8.972 1.00 96.94 133 THR A O 1
ATOM 1033 N N . PRO A 1 134 ? -12.119 3.007 9.092 1.00 96.62 134 PRO A N 1
ATOM 1034 C CA . PRO A 1 134 ? -12.463 3.276 7.689 1.00 96.62 134 PRO A CA 1
ATOM 1035 C C . PRO A 1 134 ? -12.204 4.725 7.245 1.00 96.62 134 PRO A C 1
ATOM 1037 O O . PRO A 1 134 ? -11.784 4.975 6.119 1.00 96.62 134 PRO A O 1
ATOM 1040 N N . ILE A 1 135 ? -12.398 5.685 8.158 1.00 95.00 135 ILE A N 1
ATOM 1041 C CA . ILE A 1 135 ? -12.201 7.119 7.901 1.00 95.00 135 ILE A CA 1
ATOM 1042 C C . ILE A 1 135 ? -10.750 7.588 8.068 1.00 95.00 135 ILE A C 1
ATOM 1044 O O . ILE A 1 135 ? -10.478 8.772 7.882 1.00 95.00 135 ILE A O 1
ATOM 1048 N N . GLY A 1 136 ? -9.829 6.693 8.435 1.00 90.81 136 GLY A N 1
ATOM 1049 C CA . GLY A 1 136 ? -8.410 7.013 8.506 1.00 90.81 136 GLY A CA 1
ATOM 1050 C C . GLY A 1 136 ? -7.877 7.492 9.859 1.00 90.81 136 GLY A C 1
ATOM 1051 O O . GLY A 1 136 ? -6.821 8.123 9.896 1.00 90.81 136 GLY A O 1
ATOM 1052 N N . LEU A 1 137 ? -8.601 7.232 10.952 1.00 86.00 137 LEU A N 1
ATOM 1053 C CA . LEU A 1 137 ? -8.238 7.619 12.327 1.00 86.00 137 LEU A CA 1
ATOM 1054 C C . LEU A 1 137 ? -7.992 6.423 13.241 1.00 86.00 137 LEU A C 1
ATOM 1056 O O . LEU A 1 137 ? -8.653 5.385 13.004 1.00 86.00 137 LEU A O 1
#